Protein AF-A0A1T3WLY0-F1 (afdb_monomer)

Solvent-accessible surface area (backbone atoms only — not comparable to full-atom values): 4569 Å² total; per-residue (Å²): 118,86,65,68,43,79,46,83,47,88,89,83,49,75,45,74,45,78,73,79,76,39,74,66,56,48,51,56,52,50,51,40,42,74,69,65,74,54,89,83,52,75,41,81,40,49,68,92,49,41,66,62,51,50,51,36,49,75,74,60,75,56,74,70,40,82,42,77,53,91,127

pLDDT: mean 88.6, std 12.84, range [47.12, 98.19]

Foldseek 3Di:
DFPWDWDDDPPGDIDTDTDDDDPVVVVVVVVCVVVVNDDFDEDEDEPVCVVVVVVCVVVVVDDGDYDYDDD

Radius of gyration: 17.61 Å; Cα contacts (8 Å, |Δi|>4): 69; chains: 1; bounding box: 33×39×43 Å

Mean predicted aligned error: 6.82 Å

Sequence (71 aa):
MRRTVVVTGIGGLGAFGSFWGNRTDLQEVLTLAAEGKIRHNVVTTKLDDLNDSLEALGRGDIVGRAVVMFD

Secondary structure (DSSP, 8-state):
---EEEEEPTTSPEEEEE----HHHHHHHHHHHHTT-----EEEE-STTHHHHHHHHHHT--SSEEEE---

Nearest PDB structures (foldseek):
  1rjw-assembly1_D  TM=9.397E-01  e=1.226E-02  Geobacillus stearothermophilus
  3pii-assembly1_B  TM=9.416E-01  e=1.729E-02  Geobacillus stearothermophilus
  4gkv-assembly1_C  TM=9.470E-01  e=3.442E-02  Escherichia coli K-12
  4c4o-assembly1_B  TM=9.256E-01  e=3.950E-02  Candida parapsilosis
  8owb-assembly1_B  TM=2.832E-01  e=9.083E+00  Mycolicibacterium smegmatis MC2 155

Structure (mmCIF, N/CA/C/O backbone):
data_AF-A0A1T3WLY0-F1
#
_entry.id   AF-A0A1T3WLY0-F1
#
loop_
_atom_site.group_PDB
_atom_site.id
_atom_site.type_symbol
_atom_site.label_atom_id
_atom_site.label_alt_id
_atom_site.label_comp_id
_atom_site.label_asym_id
_atom_site.label_entity_id
_atom_site.label_seq_id
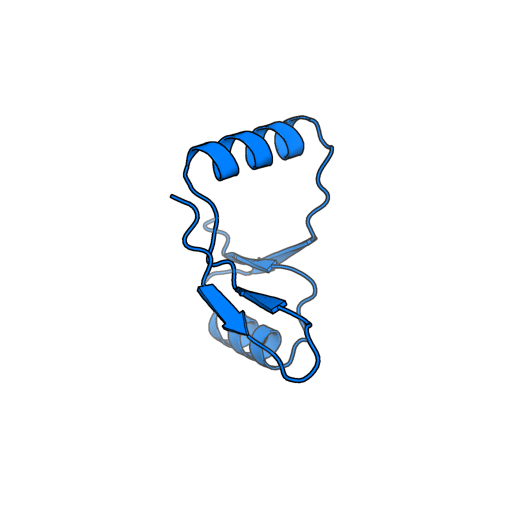_atom_site.pdbx_PDB_ins_code
_atom_site.Cartn_x
_atom_site.Cartn_y
_atom_site.Cartn_z
_atom_site.occupancy
_atom_site.B_iso_or_equiv
_atom_site.auth_seq_id
_atom_site.auth_comp_id
_atom_site.auth_asym_id
_atom_site.auth_atom_id
_atom_site.pdbx_PDB_model_num
ATOM 1 N N . MET A 1 1 ? 20.289 -3.577 -6.616 1.00 47.12 1 MET A N 1
ATOM 2 C CA . MET A 1 1 ? 20.694 -4.987 -6.820 1.00 47.12 1 MET A CA 1
ATOM 3 C C . MET A 1 1 ? 19.480 -5.750 -7.343 1.00 47.12 1 MET A C 1
ATOM 5 O O . MET A 1 1 ? 18.600 -6.059 -6.556 1.00 47.12 1 MET A O 1
ATOM 9 N N . ARG A 1 2 ? 19.376 -5.985 -8.660 1.00 53.41 2 ARG A N 1
ATOM 10 C CA . ARG A 1 2 ? 18.320 -6.835 -9.239 1.00 53.41 2 ARG A CA 1
ATOM 11 C C . ARG A 1 2 ? 18.786 -8.285 -9.145 1.00 53.41 2 ARG A C 1
ATOM 13 O O . ARG A 1 2 ? 19.610 -8.714 -9.946 1.00 53.41 2 ARG A O 1
ATOM 20 N N . ARG A 1 3 ? 18.343 -9.020 -8.122 1.00 52.94 3 ARG A N 1
ATOM 21 C CA . ARG A 1 3 ? 18.547 -10.474 -8.078 1.00 52.94 3 ARG A CA 1
ATOM 22 C C . ARG A 1 3 ? 17.465 -11.126 -8.928 1.00 52.94 3 ARG A C 1
ATOM 24 O O . ARG A 1 3 ? 16.394 -11.463 -8.441 1.00 52.94 3 ARG A O 1
ATOM 31 N N . THR A 1 4 ? 17.759 -11.236 -10.214 1.00 58.03 4 THR A N 1
ATOM 32 C CA . THR A 1 4 ? 16.996 -12.057 -11.147 1.00 58.03 4 THR A CA 1
ATOM 33 C C . THR A 1 4 ? 17.281 -13.522 -10.833 1.00 58.03 4 THR A C 1
ATOM 35 O O . THR A 1 4 ? 18.428 -13.956 -10.934 1.00 58.03 4 THR A O 1
ATOM 38 N N . VAL A 1 5 ? 16.263 -14.290 -10.448 1.00 63.16 5 VAL A N 1
ATOM 39 C CA . VAL A 1 5 ? 16.370 -15.754 -10.385 1.00 63.16 5 VAL A CA 1
ATOM 40 C C . VAL A 1 5 ? 16.003 -16.287 -11.764 1.00 63.16 5 VAL A C 1
ATOM 42 O O . VAL A 1 5 ? 14.866 -16.124 -12.193 1.00 63.16 5 VAL A O 1
ATOM 45 N N . VAL A 1 6 ? 16.956 -16.877 -12.484 1.00 64.25 6 VAL A N 1
ATOM 46 C CA . VAL A 1 6 ? 16.696 -17.482 -13.798 1.00 64.25 6 VAL A CA 1
ATOM 47 C C . VAL A 1 6 ? 16.279 -18.934 -13.593 1.00 64.25 6 VAL A C 1
ATOM 49 O O . VAL A 1 6 ? 17.052 -19.731 -13.067 1.00 64.25 6 VAL A O 1
ATOM 52 N N . VAL A 1 7 ? 15.071 -19.282 -14.026 1.00 63.47 7 VAL A N 1
ATOM 53 C CA . VAL A 1 7 ? 14.580 -20.660 -14.108 1.00 63.47 7 VAL A CA 1
ATOM 54 C C . VAL A 1 7 ? 14.379 -20.973 -15.588 1.00 63.47 7 VAL A C 1
ATOM 56 O O . VAL A 1 7 ? 13.560 -20.354 -16.259 1.00 63.47 7 VAL A O 1
ATOM 59 N N . THR A 1 8 ? 15.160 -21.898 -16.142 1.00 67.12 8 THR A N 1
ATOM 60 C CA . THR A 1 8 ? 15.052 -22.245 -17.570 1.00 67.12 8 THR A CA 1
ATOM 61 C C . THR A 1 8 ? 13.930 -23.262 -17.772 1.00 67.12 8 THR A C 1
ATOM 63 O O . THR A 1 8 ? 13.923 -24.299 -17.111 1.00 67.12 8 THR A O 1
ATOM 66 N N . GLY A 1 9 ? 12.977 -22.956 -18.658 1.00 67.75 9 GLY A N 1
ATOM 67 C CA . GLY A 1 9 ? 11.871 -23.837 -19.029 1.00 67.75 9 GLY A CA 1
ATOM 68 C C . GLY A 1 9 ? 12.195 -24.744 -20.221 1.00 67.75 9 GLY A C 1
ATOM 69 O O . GLY A 1 9 ? 13.142 -24.519 -20.977 1.00 67.75 9 GLY A O 1
ATOM 70 N N . ILE A 1 10 ? 11.384 -25.787 -20.399 1.00 72.69 10 ILE A N 1
ATOM 71 C CA . ILE A 1 10 ? 11.480 -26.735 -21.517 1.00 72.69 10 ILE A CA 1
ATOM 72 C C . ILE A 1 10 ? 10.948 -26.050 -22.788 1.00 72.69 10 ILE A C 1
ATOM 74 O O . ILE A 1 10 ? 9.869 -25.465 -22.759 1.00 72.69 10 ILE A O 1
ATOM 78 N N . GLY A 1 11 ? 11.690 -26.105 -23.900 1.00 76.44 11 GLY A N 1
ATOM 79 C CA . GLY A 1 11 ? 11.253 -25.541 -25.191 1.00 76.44 11 GLY A CA 1
ATOM 80 C C . GLY A 1 11 ? 11.752 -24.126 -25.520 1.00 76.44 11 GLY A C 1
ATOM 81 O O . GLY A 1 11 ? 11.196 -23.484 -26.404 1.00 76.44 11 GLY A O 1
ATOM 82 N N . GLY A 1 12 ? 12.794 -23.628 -24.842 1.00 79.25 12 GLY A N 1
ATOM 83 C CA . GLY A 1 12 ? 13.440 -22.345 -25.176 1.00 79.25 12 GLY A CA 1
ATOM 84 C C . GLY A 1 12 ? 12.817 -21.102 -24.526 1.00 79.25 12 GLY A C 1
ATOM 85 O O . GLY A 1 12 ? 13.287 -19.992 -24.764 1.00 79.25 12 GLY A O 1
ATOM 86 N N . LEU A 1 13 ? 11.800 -21.269 -23.673 1.00 80.25 13 LEU A N 1
ATOM 87 C CA . LEU A 1 13 ? 11.234 -20.194 -22.853 1.00 80.25 13 LEU A CA 1
ATOM 88 C C . LEU A 1 13 ? 12.002 -20.073 -21.526 1.00 80.25 13 LEU A C 1
ATOM 90 O O . LEU A 1 13 ? 12.090 -21.027 -20.752 1.00 80.25 13 LEU A O 1
ATOM 94 N N . GLY A 1 14 ? 12.556 -18.890 -21.254 1.00 81.12 14 GLY A N 1
ATOM 95 C CA . GLY A 1 14 ? 13.172 -18.556 -19.968 1.00 81.12 14 GLY A CA 1
ATOM 96 C C . GLY A 1 14 ? 12.150 -17.958 -19.002 1.00 81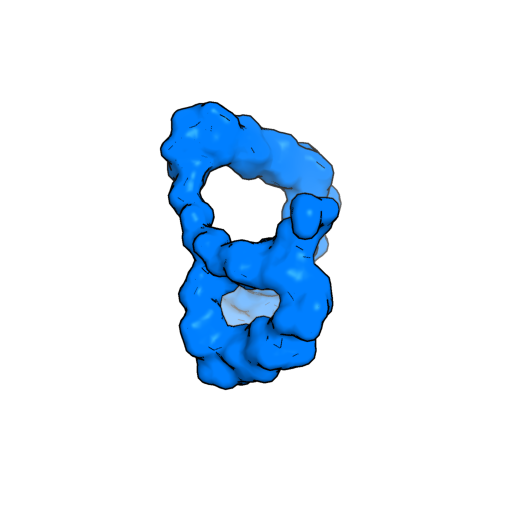.12 14 GLY A C 1
ATOM 97 O O . GLY A 1 14 ? 11.407 -17.054 -19.378 1.00 81.12 14 GLY A O 1
ATOM 98 N N . ALA A 1 15 ? 12.123 -18.435 -17.759 1.00 81.38 15 ALA A N 1
ATOM 99 C CA . ALA A 1 15 ? 11.365 -17.824 -16.676 1.00 81.38 15 ALA A CA 1
ATOM 100 C C . ALA A 1 15 ? 12.310 -17.035 -15.761 1.00 81.38 15 ALA A C 1
ATOM 102 O O . ALA A 1 15 ? 13.395 -17.493 -15.400 1.00 81.38 15 ALA A O 1
ATOM 103 N N . PHE A 1 16 ? 11.890 -15.836 -15.371 1.00 84.00 16 PHE A N 1
ATOM 104 C CA . PHE A 1 16 ? 12.647 -14.970 -14.475 1.00 84.00 16 PHE A CA 1
ATOM 105 C C . PHE A 1 16 ? 11.803 -14.651 -13.245 1.00 84.00 16 PHE A C 1
ATOM 107 O O . PHE A 1 16 ? 10.687 -14.150 -13.363 1.00 84.00 16 PHE A O 1
ATOM 114 N N . GLY A 1 17 ? 12.341 -14.930 -12.062 1.00 82.19 17 GLY A N 1
ATOM 115 C CA . GLY A 1 17 ? 11.793 -14.472 -10.793 1.00 82.19 17 GLY A CA 1
ATOM 116 C C . GLY A 1 17 ? 12.394 -13.123 -10.404 1.00 82.19 17 GLY A C 1
ATOM 117 O O . GLY A 1 17 ? 13.613 -12.941 -10.467 1.00 82.19 17 GLY A O 1
ATOM 118 N N . SER A 1 18 ? 11.550 -12.191 -9.963 1.00 83.44 18 SER A N 1
ATOM 119 C CA . SER A 1 18 ? 11.966 -10.936 -9.332 1.00 83.44 18 SER A CA 1
ATOM 120 C C . SER A 1 18 ? 11.522 -10.919 -7.875 1.00 83.44 18 SER A C 1
ATOM 122 O O . SER A 1 18 ? 10.346 -11.143 -7.591 1.00 83.44 18 SER A O 1
ATOM 124 N N . PHE A 1 19 ? 12.437 -10.607 -6.960 1.00 84.31 19 PHE A N 1
ATOM 125 C CA . PHE A 1 19 ? 12.118 -10.432 -5.546 1.00 84.31 19 PHE A CA 1
ATOM 126 C C . PHE A 1 19 ? 12.420 -8.993 -5.126 1.00 84.31 19 PHE A C 1
ATOM 128 O O . PHE A 1 19 ? 13.578 -8.651 -4.889 1.00 84.31 19 PHE A O 1
ATOM 135 N N . TRP A 1 20 ? 11.360 -8.183 -5.039 1.00 86.38 20 TRP A N 1
ATOM 136 C CA . TRP A 1 20 ? 11.387 -6.755 -4.693 1.00 86.38 20 TR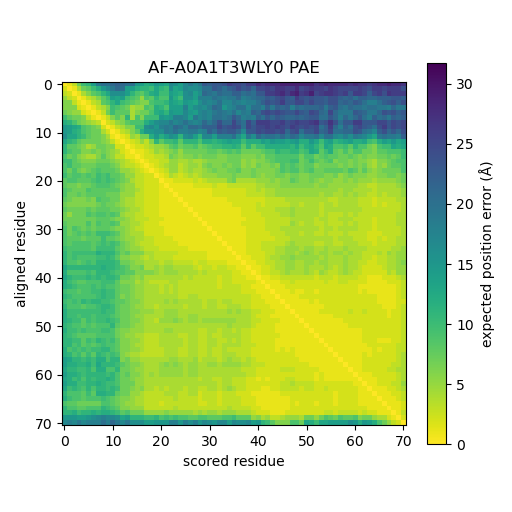P A CA 1
ATOM 137 C C . TRP A 1 20 ? 12.272 -5.875 -5.594 1.00 86.38 20 TRP A C 1
ATOM 139 O O . TRP A 1 20 ? 13.008 -6.339 -6.465 1.00 86.38 20 TRP A O 1
ATOM 149 N N . GLY A 1 21 ? 12.147 -4.564 -5.390 1.00 88.12 21 GLY A N 1
ATOM 150 C CA . GLY A 1 21 ? 13.030 -3.548 -5.953 1.00 88.12 21 GLY A CA 1
ATOM 151 C C . GLY A 1 21 ? 14.085 -3.101 -4.943 1.00 88.12 21 GLY A C 1
ATOM 152 O O . GLY A 1 21 ? 14.006 -3.378 -3.746 1.00 88.12 21 GLY A O 1
ATOM 153 N N . ASN A 1 22 ? 15.088 -2.386 -5.429 1.00 90.38 22 ASN A N 1
ATOM 154 C CA . ASN A 1 22 ? 16.042 -1.682 -4.586 1.00 90.38 22 ASN A CA 1
ATOM 155 C C . ASN A 1 22 ? 15.488 -0.308 -4.148 1.00 90.38 22 ASN A C 1
ATOM 157 O O . ASN A 1 22 ? 14.382 0.083 -4.514 1.00 90.38 22 ASN A O 1
ATOM 161 N N . ARG A 1 23 ? 16.259 0.445 -3.352 1.00 95.38 23 ARG A N 1
ATOM 162 C CA . ARG A 1 23 ? 15.818 1.751 -2.839 1.00 95.38 23 ARG A CA 1
ATOM 163 C C . ARG A 1 23 ? 15.557 2.790 -3.937 1.00 95.38 23 ARG A C 1
ATOM 165 O O . ARG A 1 23 ? 14.619 3.563 -3.786 1.00 95.38 23 ARG A O 1
ATOM 172 N N . THR A 1 24 ? 16.337 2.794 -5.014 1.00 95.88 24 THR A N 1
ATOM 173 C CA . THR A 1 24 ? 16.103 3.656 -6.182 1.00 95.88 24 THR A CA 1
ATOM 174 C C . THR A 1 24 ? 14.802 3.274 -6.882 1.00 95.88 24 THR A C 1
ATOM 176 O O . THR A 1 24 ? 13.977 4.152 -7.107 1.00 95.88 24 THR A O 1
ATOM 179 N N . ASP A 1 25 ? 14.557 1.974 -7.106 1.00 94.62 25 ASP A N 1
ATOM 180 C CA . ASP A 1 25 ? 13.290 1.506 -7.697 1.00 94.62 25 ASP A CA 1
ATOM 181 C C . ASP A 1 25 ? 12.085 1.975 -6.841 1.00 94.62 25 ASP A C 1
ATOM 183 O O . ASP A 1 25 ? 11.069 2.426 -7.364 1.00 94.62 25 ASP A O 1
ATOM 187 N N . LEU A 1 26 ? 12.200 1.928 -5.504 1.00 94.25 26 LEU A N 1
ATOM 188 C CA . LEU A 1 26 ? 11.160 2.433 -4.598 1.00 94.25 26 LEU A CA 1
ATOM 189 C C . LEU A 1 26 ? 10.965 3.954 -4.712 1.00 94.25 26 LEU A C 1
ATOM 191 O O . LEU A 1 26 ? 9.827 4.418 -4.692 1.00 94.25 26 LEU A O 1
ATOM 195 N N . GLN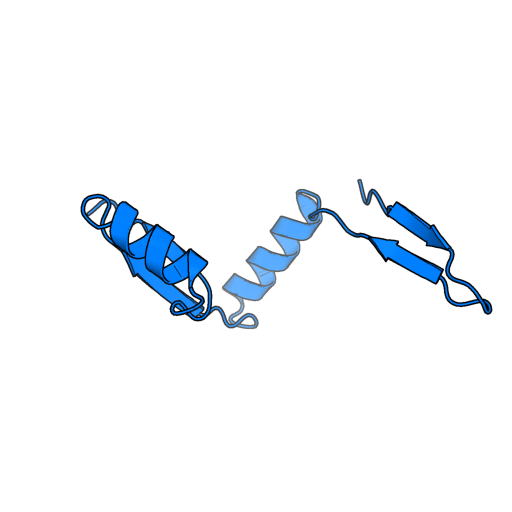 A 1 27 ? 12.046 4.732 -4.814 1.00 97.12 27 GLN A N 1
ATOM 196 C CA . GLN A 1 27 ? 11.958 6.187 -4.978 1.00 97.12 27 GLN A CA 1
ATOM 197 C C . GLN A 1 27 ? 11.203 6.554 -6.257 1.00 97.12 27 GLN A C 1
ATOM 199 O O . GLN A 1 27 ? 10.299 7.381 -6.203 1.00 97.12 27 GLN A O 1
ATOM 204 N N . GLU A 1 28 ? 11.512 5.890 -7.371 1.00 95.94 28 GLU A N 1
ATOM 205 C CA . GLU A 1 28 ? 10.829 6.095 -8.652 1.00 95.94 28 GLU A CA 1
ATOM 206 C C . GLU A 1 28 ? 9.323 5.797 -8.549 1.00 95.94 28 GLU A C 1
ATOM 208 O O . GLU A 1 28 ? 8.493 6.594 -8.991 1.00 95.94 28 GLU A O 1
ATOM 213 N N . VAL A 1 29 ? 8.949 4.687 -7.899 1.00 95.06 29 VAL A N 1
ATOM 214 C CA . VAL A 1 29 ? 7.540 4.321 -7.672 1.00 95.06 29 VAL A CA 1
ATOM 215 C C . VAL A 1 29 ? 6.820 5.356 -6.802 1.00 95.06 29 VAL A C 1
ATOM 217 O O . VAL A 1 29 ? 5.687 5.729 -7.106 1.00 95.06 29 VAL A O 1
ATOM 220 N N . LEU A 1 30 ? 7.460 5.853 -5.741 1.00 95.81 30 LEU A N 1
ATOM 221 C CA . LEU A 1 30 ? 6.873 6.884 -4.881 1.00 95.81 30 LEU A CA 1
ATOM 222 C C . LEU A 1 30 ? 6.695 8.218 -5.616 1.00 95.81 30 LEU A C 1
ATOM 224 O O . LEU A 1 30 ? 5.678 8.879 -5.413 1.00 95.81 30 LEU A O 1
ATOM 228 N N . THR A 1 31 ? 7.620 8.595 -6.504 1.00 97.62 31 THR A N 1
ATOM 229 C CA . THR A 1 31 ? 7.458 9.776 -7.367 1.00 97.62 31 THR A CA 1
ATOM 230 C C . THR A 1 31 ? 6.229 9.640 -8.264 1.00 97.62 31 THR A C 1
ATOM 232 O O . THR A 1 31 ? 5.395 10.540 -8.293 1.00 97.62 31 THR A O 1
ATOM 235 N N . LEU A 1 32 ? 6.045 8.495 -8.927 1.00 97.56 32 LEU A N 1
ATOM 236 C CA . LEU A 1 32 ? 4.857 8.246 -9.755 1.00 97.56 32 LEU A CA 1
ATOM 237 C C . LEU A 1 32 ? 3.552 8.274 -8.943 1.00 97.56 32 LEU A C 1
ATOM 239 O O . LEU A 1 32 ? 2.525 8.745 -9.436 1.00 97.56 32 LEU A O 1
ATOM 243 N N . ALA A 1 33 ? 3.578 7.778 -7.703 1.00 95.88 33 ALA A N 1
ATOM 244 C CA . ALA A 1 33 ? 2.439 7.865 -6.795 1.00 95.88 33 ALA A CA 1
ATOM 245 C C . ALA A 1 33 ? 2.126 9.320 -6.409 1.00 95.88 33 ALA A C 1
ATOM 247 O O . ALA A 1 33 ? 0.962 9.714 -6.452 1.00 95.88 33 ALA A O 1
ATOM 248 N N . ALA A 1 34 ? 3.146 10.127 -6.098 1.00 96.12 34 ALA A N 1
ATOM 249 C CA . ALA A 1 34 ? 2.991 11.550 -5.787 1.00 96.12 34 ALA A CA 1
ATOM 250 C C . ALA A 1 34 ? 2.455 12.360 -6.983 1.00 96.12 34 ALA A C 1
ATOM 252 O O . ALA A 1 34 ? 1.692 13.304 -6.799 1.00 96.12 34 ALA A O 1
ATOM 253 N N . GLU A 1 35 ? 2.793 11.955 -8.209 1.00 97.88 35 GLU A N 1
ATOM 254 C CA . GLU A 1 35 ? 2.240 12.506 -9.454 1.00 97.88 35 GLU A CA 1
ATOM 255 C C . GLU A 1 35 ? 0.808 12.022 -9.763 1.00 97.88 35 GLU A C 1
ATOM 257 O O . GLU A 1 35 ? 0.240 12.391 -10.791 1.00 97.88 35 GLU A O 1
ATOM 262 N N . GLY A 1 36 ? 0.216 11.164 -8.924 1.00 96.81 36 GLY A N 1
ATOM 263 C CA . GLY A 1 36 ? -1.131 10.621 -9.129 1.00 96.81 36 GLY A CA 1
ATOM 264 C C . GLY A 1 36 ? -1.238 9.593 -10.262 1.00 96.81 36 GLY A C 1
ATOM 265 O O . GLY A 1 36 ? -2.341 9.246 -10.685 1.00 96.81 36 GLY A O 1
ATOM 266 N N . LYS A 1 37 ? -0.108 9.078 -10.765 1.00 97.81 37 LYS A N 1
ATOM 267 C CA . LYS A 1 37 ? -0.063 8.109 -11.877 1.00 97.81 37 LYS A CA 1
ATOM 268 C C . LYS A 1 37 ? -0.278 6.662 -11.432 1.00 97.81 37 LYS A C 1
ATOM 270 O O . LYS A 1 37 ? -0.442 5.782 -12.274 1.00 97.81 37 LYS A O 1
ATOM 275 N N . ILE A 1 38 ? -0.290 6.406 -10.124 1.00 95.25 38 ILE A N 1
ATOM 276 C CA . ILE A 1 38 ? -0.514 5.082 -9.536 1.00 95.25 38 ILE A CA 1
ATOM 277 C C . ILE A 1 38 ? -1.856 5.066 -8.811 1.00 95.25 38 ILE A C 1
ATOM 279 O O . ILE A 1 38 ? -2.117 5.894 -7.941 1.00 95.25 38 ILE A O 1
ATOM 283 N N . ARG A 1 39 ? -2.686 4.067 -9.124 1.00 92.31 39 ARG A N 1
ATOM 284 C CA . ARG A 1 39 ? -3.904 3.749 -8.370 1.00 92.31 39 ARG A CA 1
ATOM 285 C C . ARG A 1 39 ? -3.625 2.563 -7.454 1.00 92.31 39 ARG A C 1
ATOM 287 O O . ARG A 1 39 ? -3.104 1.548 -7.908 1.00 92.31 39 ARG A O 1
ATOM 294 N N . HIS A 1 40 ? -3.979 2.691 -6.183 1.00 91.75 40 HIS A N 1
ATOM 295 C CA . HIS A 1 40 ? -3.885 1.627 -5.188 1.00 91.75 40 HIS A CA 1
ATOM 296 C C . HIS A 1 40 ? -5.251 1.437 -4.525 1.00 91.75 40 HIS A C 1
ATOM 298 O O . HIS A 1 40 ? -6.010 2.394 -4.404 1.00 91.75 40 HIS A O 1
ATOM 304 N N . ASN A 1 41 ? -5.564 0.203 -4.123 1.00 95.00 41 ASN A N 1
ATOM 305 C CA . ASN A 1 41 ? -6.780 -0.104 -3.375 1.00 95.00 41 ASN A CA 1
ATOM 306 C C . ASN A 1 41 ? -6.411 -0.477 -1.942 1.00 95.00 41 ASN A C 1
ATOM 308 O O . ASN A 1 41 ? -5.608 -1.393 -1.729 1.00 95.00 41 ASN A O 1
ATOM 312 N N . VAL A 1 42 ? -6.981 0.245 -0.985 1.00 95.62 42 VAL A N 1
ATOM 313 C CA . VAL A 1 42 ? -6.705 0.084 0.442 1.00 95.62 42 VAL A CA 1
ATOM 314 C C . VAL A 1 42 ? -8.011 -0.167 1.172 1.00 95.62 42 VAL A C 1
ATOM 316 O O . VAL A 1 42 ? -9.007 0.511 0.936 1.00 95.62 42 VAL A O 1
ATOM 319 N N . VAL A 1 43 ? -7.964 -1.132 2.080 1.00 95.94 43 VAL A N 1
ATOM 320 C CA . VAL A 1 43 ? -8.982 -1.389 3.091 1.00 95.94 43 VAL A CA 1
ATOM 321 C C . VAL A 1 43 ? -8.331 -1.097 4.437 1.00 95.94 43 VAL A C 1
ATOM 323 O O . VAL A 1 43 ? -7.295 -1.671 4.764 1.00 95.94 43 VAL A O 1
ATOM 326 N N . THR A 1 44 ? -8.882 -0.168 5.206 1.00 96.38 44 THR A N 1
ATOM 327 C CA . THR A 1 44 ? -8.359 0.161 6.537 1.00 96.38 44 THR A CA 1
ATOM 328 C C . THR A 1 44 ? -8.898 -0.818 7.575 1.00 96.38 44 THR A C 1
ATOM 330 O O . THR A 1 44 ? -10.083 -1.140 7.542 1.00 96.38 44 THR A O 1
ATOM 333 N N . THR A 1 45 ? -8.057 -1.246 8.514 1.00 96.50 45 THR A N 1
ATOM 334 C CA . THR A 1 45 ? -8.448 -2.055 9.679 1.00 96.50 45 THR A CA 1
ATOM 335 C C . THR A 1 45 ? -7.916 -1.425 10.957 1.00 96.50 45 THR A C 1
ATOM 337 O O . THR A 1 45 ? -6.874 -0.765 10.942 1.00 96.50 45 THR A O 1
ATOM 340 N N . LYS A 1 46 ? -8.597 -1.657 12.077 1.00 96.75 46 LYS A N 1
ATOM 341 C CA . LYS A 1 46 ? -8.047 -1.358 13.399 1.00 96.75 46 LYS A CA 1
ATOM 342 C C . LYS A 1 46 ? -7.127 -2.480 13.853 1.00 96.75 46 LYS A C 1
ATOM 344 O O . LYS A 1 46 ? -7.182 -3.594 13.325 1.00 96.75 46 LYS A O 1
ATOM 349 N N . LEU A 1 47 ? -6.291 -2.177 14.841 1.00 95.88 47 LEU A N 1
ATOM 350 C CA . LEU A 1 47 ? -5.446 -3.179 15.482 1.00 95.88 47 LEU A CA 1
ATOM 351 C C . LEU A 1 47 ? -6.279 -4.242 16.219 1.00 95.88 47 LEU A C 1
ATOM 353 O O . LEU A 1 47 ? -5.930 -5.418 16.172 1.00 95.88 47 LEU A O 1
ATOM 357 N N . ASP A 1 48 ? -7.395 -3.844 16.832 1.00 96.62 48 ASP A N 1
ATOM 358 C CA . ASP A 1 48 ? -8.297 -4.759 17.546 1.00 96.62 48 ASP A CA 1
ATOM 359 C C . ASP A 1 48 ? -8.940 -5.801 16.610 1.00 96.62 48 ASP A C 1
ATOM 361 O O . ASP A 1 48 ? -9.166 -6.940 17.013 1.00 96.62 48 ASP A O 1
ATOM 365 N N . ASP A 1 49 ? -9.141 -5.443 15.338 1.00 96.56 49 ASP A N 1
ATOM 366 C CA . ASP A 1 49 ? -9.764 -6.288 14.307 1.00 96.56 49 ASP A CA 1
ATOM 367 C C . ASP A 1 49 ? -8.729 -7.102 13.495 1.00 96.56 49 ASP A C 1
ATOM 369 O O . ASP A 1 49 ? -9.034 -7.651 12.429 1.00 96.56 49 ASP A O 1
ATOM 373 N N . LEU A 1 50 ? -7.465 -7.151 13.941 1.00 95.31 50 LEU A N 1
ATOM 374 C CA . LEU A 1 50 ? -6.358 -7.683 13.138 1.00 95.31 50 LEU A CA 1
ATOM 375 C C . LEU A 1 50 ? -6.537 -9.163 12.779 1.00 95.31 50 LEU A C 1
ATOM 377 O O . LEU A 1 50 ? -6.246 -9.549 11.647 1.00 95.31 50 LEU A O 1
ATOM 381 N N . ASN A 1 51 ? -7.007 -9.988 13.716 1.00 97.62 51 ASN A N 1
ATOM 382 C CA . ASN A 1 51 ? -7.180 -11.423 13.473 1.00 97.62 51 ASN A CA 1
ATOM 383 C C . ASN A 1 51 ? -8.236 -11.675 12.390 1.00 97.62 51 ASN A C 1
ATOM 385 O O . ASN A 1 51 ? -7.944 -12.350 11.404 1.00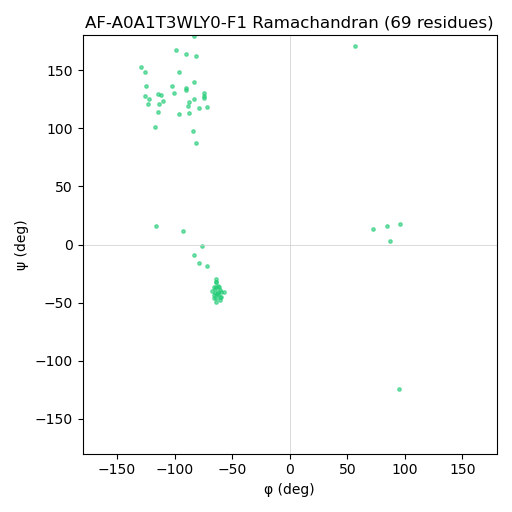 97.62 51 ASN A O 1
ATOM 389 N N . ASP A 1 52 ? -9.406 -11.048 12.512 1.00 97.81 52 ASP A N 1
ATOM 390 C CA . ASP A 1 52 ? -10.493 -11.168 11.536 1.00 97.81 52 ASP A CA 1
ATOM 391 C C . ASP A 1 52 ? -10.055 -10.671 10.149 1.00 97.81 52 ASP A C 1
ATOM 393 O O . ASP A 1 52 ? -10.346 -11.295 9.124 1.00 97.81 52 ASP A O 1
ATOM 397 N N . SER A 1 53 ? -9.280 -9.582 10.106 1.00 96.81 53 SER A N 1
ATOM 398 C CA . SER A 1 53 ? -8.707 -9.049 8.866 1.00 96.81 53 SER A CA 1
ATOM 399 C C . SER A 1 53 ? -7.693 -9.993 8.217 1.00 96.81 53 SER A C 1
ATOM 401 O O . SER A 1 53 ? -7.663 -10.112 6.989 1.00 96.81 53 SER A O 1
ATOM 403 N N . LEU A 1 54 ? -6.867 -10.685 9.008 1.00 97.12 54 LEU A N 1
ATOM 404 C CA . LEU A 1 54 ? -5.939 -11.698 8.499 1.00 97.12 54 LEU A CA 1
ATOM 405 C C . LEU A 1 54 ? -6.686 -12.920 7.955 1.00 97.12 54 LEU A C 1
ATOM 407 O O . LEU A 1 54 ? -6.312 -13.435 6.900 1.00 97.12 54 LEU A O 1
ATOM 411 N N . GLU A 1 55 ? -7.756 -13.357 8.618 1.00 98.19 55 GLU A N 1
ATOM 412 C CA . GLU A 1 55 ? -8.597 -14.446 8.117 1.00 98.19 55 GLU A CA 1
ATOM 413 C C . GLU A 1 55 ? -9.286 -14.073 6.799 1.00 98.19 55 GLU A C 1
ATOM 415 O O . GLU A 1 55 ? -9.244 -14.844 5.837 1.00 98.19 55 GLU A O 1
ATOM 420 N N . ALA A 1 56 ? -9.868 -12.874 6.718 1.00 97.38 56 ALA A N 1
ATOM 421 C CA . ALA A 1 56 ? -10.465 -12.346 5.493 1.00 97.38 56 ALA A CA 1
ATOM 422 C C . ALA A 1 56 ? -9.438 -12.236 4.353 1.00 97.38 56 ALA A C 1
ATOM 424 O O . ALA A 1 56 ? -9.729 -12.604 3.212 1.00 97.38 56 ALA A O 1
ATOM 425 N N . LEU A 1 57 ? -8.209 -11.802 4.656 1.00 96.44 57 LEU A N 1
ATOM 426 C CA . LEU A 1 57 ? -7.112 -11.783 3.688 1.00 96.44 57 LEU A CA 1
ATOM 427 C C . LEU A 1 57 ? -6.761 -13.197 3.202 1.00 96.44 57 LEU A C 1
ATOM 429 O O . LEU A 1 57 ? -6.574 -13.396 2.004 1.00 96.44 57 LEU A O 1
ATOM 433 N N . GLY A 1 58 ? -6.707 -14.177 4.109 1.00 96.62 58 GLY A N 1
ATOM 434 C CA . GLY A 1 58 ? -6.436 -15.579 3.785 1.00 96.62 58 GLY A CA 1
ATOM 435 C C . GLY A 1 58 ? -7.512 -16.227 2.908 1.00 96.62 58 GLY A C 1
ATOM 436 O O . GLY A 1 58 ? -7.186 -17.058 2.061 1.00 96.62 58 GLY A O 1
ATOM 437 N N . ARG A 1 59 ? -8.779 -15.818 3.062 1.00 97.94 59 ARG A N 1
ATOM 438 C CA . ARG A 1 59 ? -9.898 -16.245 2.200 1.00 97.94 59 ARG A CA 1
ATOM 439 C C . ARG A 1 59 ? -9.956 -15.511 0.857 1.00 97.94 59 ARG A C 1
ATOM 441 O O . ARG A 1 59 ? -10.614 -15.990 -0.061 1.00 97.94 59 ARG A O 1
ATOM 448 N N . GLY A 1 60 ? -9.251 -14.386 0.724 1.00 96.75 60 GLY A N 1
ATOM 449 C CA . GLY A 1 60 ? -9.279 -13.543 -0.473 1.00 96.75 60 GLY A CA 1
ATOM 450 C C . GLY A 1 60 ? -10.431 -12.532 -0.508 1.00 96.75 60 GLY A C 1
ATOM 451 O O . GLY A 1 60 ? -10.703 -11.969 -1.565 1.00 96.75 60 GLY A O 1
ATOM 452 N N . ASP A 1 61 ? -11.078 -12.266 0.630 1.00 97.50 61 ASP A N 1
ATOM 453 C CA . ASP A 1 61 ? -12.206 -11.326 0.739 1.00 97.50 61 ASP A CA 1
ATOM 454 C C . ASP A 1 61 ? -11.756 -9.855 0.602 1.00 97.50 61 ASP A C 1
ATOM 456 O O . ASP A 1 61 ? -12.555 -8.961 0.318 1.00 97.50 61 ASP A O 1
ATOM 460 N N . ILE A 1 62 ? -10.460 -9.585 0.797 1.00 96.69 62 ILE A N 1
ATOM 461 C CA . ILE A 1 62 ? -9.874 -8.243 0.730 1.00 96.69 62 ILE A CA 1
ATOM 462 C C . ILE A 1 62 ? -9.281 -7.997 -0.657 1.00 96.69 62 ILE A C 1
ATOM 464 O O . ILE A 1 62 ? -8.245 -8.551 -1.028 1.00 96.69 62 ILE A O 1
ATOM 468 N N . VAL A 1 63 ? -9.889 -7.076 -1.405 1.00 94.62 63 VAL A N 1
ATOM 469 C CA . VAL A 1 63 ? -9.314 -6.573 -2.656 1.00 94.62 63 VAL A CA 1
ATOM 470 C C . VAL A 1 63 ? -8.237 -5.538 -2.329 1.00 94.62 63 VAL A C 1
ATOM 472 O O . VAL A 1 63 ? -8.528 -4.471 -1.799 1.00 94.62 63 VAL A O 1
ATOM 475 N N . GLY A 1 64 ? -6.985 -5.801 -2.699 1.00 94.75 64 GLY A N 1
ATOM 476 C CA . GLY A 1 64 ? -5.884 -4.849 -2.523 1.00 94.75 64 GLY A CA 1
ATOM 477 C C . GLY A 1 64 ? -5.093 -5.073 -1.237 1.00 94.75 64 GLY A C 1
ATOM 478 O O . GLY A 1 64 ? -4.504 -6.138 -1.060 1.00 94.75 64 GLY A O 1
ATOM 479 N N . ARG A 1 65 ? -4.977 -4.044 -0.387 1.00 95.81 65 ARG A N 1
ATOM 480 C CA . ARG A 1 65 ? -4.165 -4.089 0.840 1.00 95.81 65 ARG A CA 1
ATOM 481 C C . ARG A 1 65 ? -4.975 -3.722 2.076 1.00 95.81 65 ARG A C 1
ATOM 483 O O . ARG A 1 65 ? -5.545 -2.638 2.120 1.00 95.81 65 ARG A O 1
ATOM 490 N N . ALA A 1 66 ? -4.933 -4.584 3.089 1.00 96.06 66 ALA A N 1
ATOM 491 C CA . ALA A 1 66 ? -5.333 -4.227 4.443 1.00 96.06 66 ALA A CA 1
ATOM 492 C C . ALA A 1 66 ? -4.250 -3.340 5.083 1.00 96.06 66 ALA A C 1
ATOM 494 O O . ALA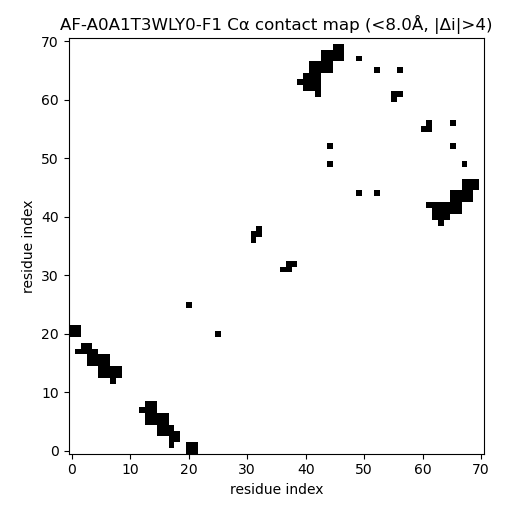 A 1 66 ? -3.072 -3.705 5.063 1.00 96.06 66 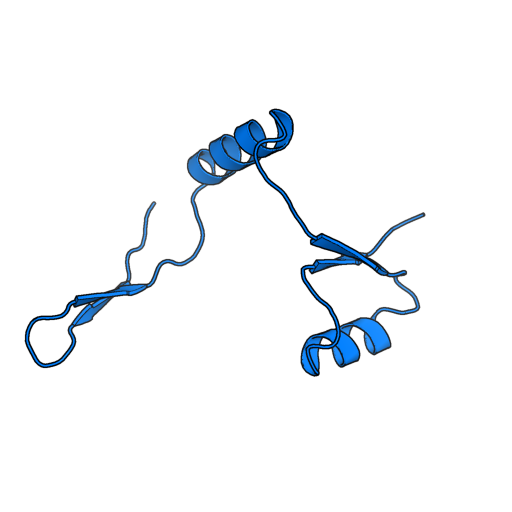ALA A O 1
ATOM 495 N N . VAL A 1 67 ? -4.627 -2.180 5.620 1.00 96.62 67 VAL A N 1
ATOM 496 C CA . VAL A 1 67 ? -3.717 -1.233 6.283 1.00 96.62 67 VAL A CA 1
ATOM 497 C C . VAL A 1 67 ? -4.206 -0.992 7.703 1.00 96.62 67 VAL A C 1
ATOM 499 O O . VAL A 1 67 ? -5.334 -0.545 7.900 1.00 96.62 67 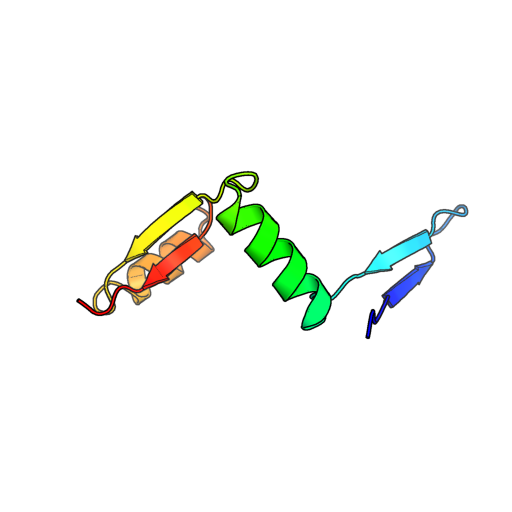VAL A O 1
ATOM 502 N N . VAL A 1 68 ? -3.356 -1.300 8.682 1.00 96.88 68 VAL A N 1
ATOM 503 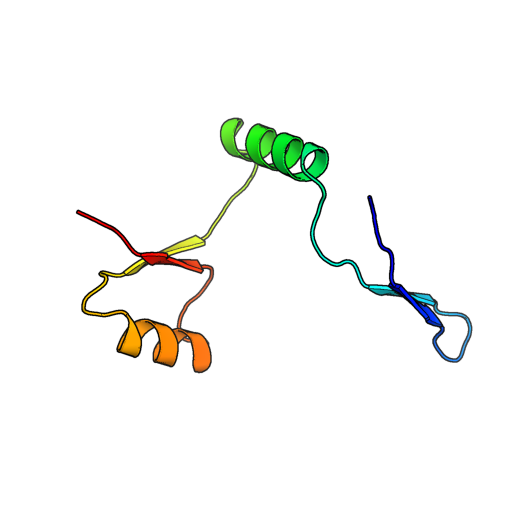C CA . VAL A 1 68 ? -3.646 -1.052 10.098 1.00 96.88 68 VAL A CA 1
ATOM 504 C C . VAL A 1 68 ? -3.510 0.440 10.383 1.00 96.88 68 VAL A C 1
ATOM 506 O O . VAL A 1 68 ? -2.470 1.033 10.087 1.00 96.88 68 VAL A O 1
ATOM 509 N N . MET A 1 69 ? -4.557 1.026 10.953 1.00 96.69 69 MET A N 1
ATOM 510 C CA . MET A 1 69 ? -4.588 2.418 11.400 1.00 96.69 69 MET A CA 1
ATOM 511 C C . MET A 1 69 ? -4.276 2.493 12.904 1.00 96.69 69 MET A C 1
ATOM 513 O O . MET A 1 69 ? -4.561 1.550 13.644 1.00 96.69 69 MET A O 1
ATOM 517 N N . PHE A 1 70 ? -3.639 3.586 13.336 1.00 86.50 70 PHE A N 1
ATOM 518 C CA . PHE A 1 70 ? -3.133 3.785 14.707 1.00 86.50 70 PHE A CA 1
ATOM 519 C C . PHE A 1 70 ? -3.831 4.940 15.448 1.00 86.50 70 PHE A C 1
ATOM 521 O O . PHE A 1 70 ? -3.281 5.459 16.419 1.00 86.50 70 PHE A O 1
ATOM 528 N N . ASP A 1 71 ? -4.979 5.385 14.945 1.00 75.31 71 ASP A N 1
ATOM 529 C CA . ASP A 1 71 ? -5.797 6.456 15.518 1.00 75.31 71 ASP A CA 1
ATOM 530 C C . ASP A 1 71 ? -6.755 5.979 16.620 1.00 75.31 71 ASP A C 1
ATOM 532 O O . ASP A 1 71 ? -7.145 4.787 16.628 1.00 75.31 71 ASP A O 1
#

Organism: NCBI:txid1801